Protein AF-A0A1C6DN49-F1 (afdb_monomer)

Secondary structure (DSSP, 8-state):
-EEETTEEEEEE---HHHHHHHHTTSSEEEEEESS-EEEEESGGGG--TTSEEEEEEE-SSEEEEEEEETTEEEEEEEEE-S--GGGEEEEEEEPPTTTBSSSSEEEEEEEEEEEE-TTS-EEEEEEEEEEEEEEP-

Solvent-accessible surface area (backbone atoms only — not comparable to full-atom values): 7729 Å² total; per-residue (Å²): 118,54,75,54,100,53,34,46,37,37,77,48,94,66,57,68,75,56,49,52,59,56,41,67,72,32,58,32,36,39,39,35,34,84,90,51,54,44,31,30,69,71,54,69,87,76,61,56,74,93,44,47,47,34,36,40,19,24,34,84,53,32,33,41,42,33,34,57,56,97,94,40,79,45,34,36,40,35,39,54,77,60,95,52,73,93,44,45,48,80,46,80,42,80,49,56,69,92,31,34,78,49,97,53,54,39,29,40,32,31,39,33,34,49,43,68,47,98,85,67,47,81,38,79,79,45,73,42,67,32,46,76,44,76,49,83,132

pLDDT: mean 91.07, std 8.38, range [50.53, 98.06]

Sequence (137 aa):
MKTYKHLEVREIAAEIPELKKRAAQYPYMIAHMYSDIQCGENVHDEINWDELVELRAFDEKGELHIYEQNGGLKAVEITETEDCKEDTVVKYYPVRKAVCASAKRCVLAVKEYLEDDEDGQAVVVYTRPFGLEAKAE

Structure (mmCIF, N/CA/C/O backbone):
data_AF-A0A1C6DN49-F1
#
_entry.id   AF-A0A1C6DN49-F1
#
loop_
_atom_site.group_PDB
_atom_site.id
_atom_site.type_symbol
_atom_site.label_atom_id
_atom_site.label_alt_id
_atom_site.label_comp_id
_atom_site.label_asym_id
_atom_site.label_entity_id
_atom_site.label_seq_id
_atom_site.pdbx_PDB_ins_code
_atom_site.Cartn_x
_atom_site.Cartn_y
_atom_site.Cartn_z
_atom_site.occupancy
_atom_site.B_iso_or_equiv
_atom_site.auth_seq_id
_atom_site.auth_comp_id
_atom_site.auth_asym_id
_atom_site.auth_atom_id
_atom_site.pdbx_PDB_model_num
ATOM 1 N N . MET A 1 1 ? -16.756 -4.069 -5.758 1.00 61.06 1 MET A N 1
ATOM 2 C CA . MET A 1 1 ? -16.425 -3.009 -4.784 1.00 61.06 1 MET A CA 1
ATOM 3 C C . MET A 1 1 ? -16.757 -3.542 -3.411 1.00 61.06 1 MET A C 1
ATOM 5 O O . MET A 1 1 ? -17.894 -3.955 -3.207 1.00 61.06 1 MET A O 1
ATOM 9 N N . LYS A 1 2 ? -15.763 -3.611 -2.529 1.00 80.12 2 LYS A N 1
ATOM 10 C CA . LYS A 1 2 ? -15.950 -3.976 -1.124 1.00 80.12 2 LYS A CA 1
ATOM 11 C C . LYS A 1 2 ? -15.776 -2.702 -0.304 1.00 80.12 2 LYS A C 1
ATOM 13 O O . LYS A 1 2 ? -14.897 -1.900 -0.608 1.00 80.12 2 LYS A O 1
ATOM 18 N N . THR A 1 3 ? -16.627 -2.508 0.685 1.00 81.50 3 THR A N 1
ATOM 19 C CA . THR A 1 3 ? -16.579 -1.357 1.587 1.00 81.50 3 THR A CA 1
ATOM 20 C C . THR A 1 3 ? -16.337 -1.859 2.996 1.00 81.50 3 THR A C 1
ATOM 22 O O . THR A 1 3 ? -16.984 -2.813 3.426 1.00 81.50 3 THR A O 1
ATOM 25 N N . TYR A 1 4 ? -15.398 -1.217 3.672 1.00 87.75 4 TYR A N 1
ATOM 26 C CA . TYR A 1 4 ? -15.213 -1.286 5.117 1.00 87.75 4 TYR A CA 1
ATOM 27 C C . TYR A 1 4 ? -15.693 0.040 5.700 1.00 87.75 4 TYR A C 1
ATOM 29 O O . TYR A 1 4 ? -15.885 0.999 4.947 1.00 87.75 4 TYR A O 1
ATOM 37 N N . LYS A 1 5 ? -15.852 0.119 7.020 1.00 89.94 5 LYS A N 1
ATOM 38 C CA . LYS A 1 5 ? -16.355 1.316 7.709 1.00 89.94 5 LYS A CA 1
ATOM 39 C C . LYS A 1 5 ? -15.685 2.615 7.229 1.00 89.94 5 LYS A C 1
ATOM 41 O O . LYS A 1 5 ? -16.385 3.583 6.961 1.00 89.94 5 LYS A O 1
ATOM 46 N N . HIS A 1 6 ? -14.362 2.597 7.037 1.00 92.50 6 HIS A N 1
ATOM 47 C CA . HIS A 1 6 ? -13.566 3.775 6.652 1.00 92.50 6 HIS A CA 1
ATOM 48 C C . HIS A 1 6 ? -12.824 3.638 5.316 1.00 92.50 6 HIS A C 1
ATOM 50 O O . HIS A 1 6 ? -11.978 4.475 4.989 1.00 92.50 6 HIS A O 1
ATOM 56 N N . LEU A 1 7 ? -13.073 2.560 4.564 1.00 93.94 7 LEU A N 1
ATOM 57 C CA . LEU A 1 7 ? -12.331 2.264 3.340 1.00 93.94 7 LEU A CA 1
ATOM 58 C C . LEU A 1 7 ? -13.251 1.882 2.195 1.00 93.94 7 LEU A C 1
ATOM 60 O O . LEU A 1 7 ? -14.097 0.991 2.303 1.00 93.94 7 LEU A O 1
ATOM 64 N N . GLU A 1 8 ? -12.961 2.463 1.041 1.00 95.25 8 GLU A N 1
ATOM 65 C CA . GLU A 1 8 ? -13.451 1.971 -0.233 1.00 95.25 8 GLU A CA 1
ATOM 66 C C . GLU A 1 8 ? -12.371 1.152 -0.927 1.00 95.25 8 GLU A C 1
ATOM 68 O O . GLU A 1 8 ? -11.246 1.616 -1.109 1.00 95.25 8 GLU A O 1
ATOM 73 N N . VAL A 1 9 ? -12.733 -0.064 -1.341 1.00 96.00 9 VAL A N 1
ATOM 74 C CA . VAL A 1 9 ? -11.843 -0.978 -2.059 1.00 96.00 9 VAL A CA 1
ATOM 75 C C . VAL A 1 9 ? -12.436 -1.307 -3.423 1.00 96.00 9 VAL A C 1
ATOM 77 O O . VAL A 1 9 ? -13.534 -1.878 -3.551 1.00 96.00 9 VAL A O 1
ATOM 80 N N . ARG A 1 10 ? -11.702 -0.927 -4.468 1.00 96.44 10 ARG A N 1
ATOM 81 C CA . ARG A 1 10 ? -12.150 -0.983 -5.861 1.00 96.44 10 ARG A CA 1
ATOM 82 C C . ARG A 1 10 ? -11.133 -1.731 -6.711 1.00 96.44 10 ARG A C 1
ATOM 84 O O . ARG A 1 10 ? -9.957 -1.398 -6.720 1.00 96.44 10 ARG A O 1
ATOM 91 N N . GLU A 1 11 ? -11.593 -2.737 -7.448 1.00 95.94 11 GLU A N 1
ATOM 92 C CA . GLU A 1 11 ? -10.764 -3.386 -8.465 1.00 95.94 11 GLU A CA 1
ATOM 93 C C . GLU A 1 11 ? -10.527 -2.428 -9.632 1.00 95.94 11 GLU A C 1
ATOM 95 O O . GLU A 1 11 ? -11.451 -1.757 -10.100 1.00 95.94 11 GLU A O 1
ATOM 100 N N . ILE A 1 12 ? -9.292 -2.399 -10.115 1.00 95.00 12 ILE A N 1
ATOM 101 C CA . ILE A 1 12 ? -8.872 -1.585 -11.246 1.00 95.00 12 ILE A CA 1
ATOM 102 C C . ILE A 1 12 ? -8.573 -2.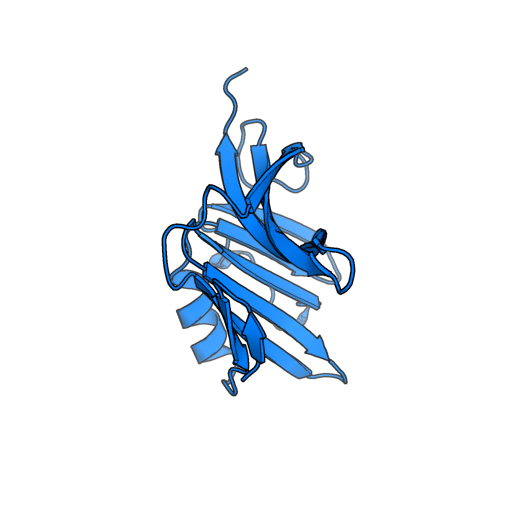514 -12.420 1.00 95.00 12 ILE A C 1
ATOM 104 O O . ILE A 1 12 ? -7.614 -3.285 -12.406 1.00 95.00 12 ILE A O 1
ATOM 108 N N . ALA A 1 13 ? -9.399 -2.418 -13.460 1.00 91.75 13 ALA A N 1
ATOM 109 C CA . ALA A 1 13 ? -9.132 -3.037 -14.751 1.00 91.75 13 ALA A CA 1
ATOM 110 C C . ALA A 1 13 ? -8.341 -2.047 -15.618 1.00 91.75 13 ALA A C 1
ATOM 112 O O . ALA A 1 13 ? -8.925 -1.179 -16.268 1.00 91.75 13 ALA A O 1
ATOM 113 N N . ALA A 1 14 ? -7.012 -2.144 -15.582 1.00 91.12 14 ALA A N 1
ATOM 114 C CA . ALA A 1 14 ? -6.119 -1.281 -16.344 1.00 91.12 14 ALA A CA 1
ATOM 115 C C . ALA A 1 14 ? -4.901 -2.050 -16.867 1.00 91.12 14 ALA A C 1
ATOM 117 O O . ALA A 1 14 ? -4.403 -2.967 -16.219 1.00 91.12 14 ALA A O 1
ATOM 118 N N . GLU A 1 15 ? -4.411 -1.632 -18.031 1.00 93.56 15 GLU A N 1
ATOM 119 C CA . GLU A 1 15 ? -3.177 -2.145 -18.627 1.00 93.56 15 GLU A CA 1
ATOM 120 C C . GLU A 1 15 ? -1.936 -1.579 -17.919 1.00 93.56 15 GLU A C 1
ATOM 122 O O . GLU A 1 15 ? -1.976 -0.502 -17.315 1.00 93.56 15 GLU A O 1
ATOM 127 N N . ILE A 1 16 ? -0.798 -2.264 -18.067 1.00 93.25 16 ILE A N 1
ATOM 128 C CA . ILE A 1 16 ? 0.481 -1.912 -17.424 1.00 93.25 16 ILE A CA 1
ATOM 129 C C . ILE A 1 16 ? 0.854 -0.419 -17.556 1.00 93.25 16 ILE A C 1
ATOM 131 O O . ILE A 1 16 ? 1.244 0.172 -16.548 1.00 93.25 16 ILE A O 1
ATOM 135 N N . PRO A 1 17 ? 0.736 0.246 -18.727 1.00 94.38 17 PRO A N 1
ATOM 136 C CA . PRO A 1 17 ? 1.086 1.666 -18.845 1.00 94.38 17 PRO A CA 1
ATOM 137 C C . PRO A 1 17 ? 0.264 2.592 -17.936 1.00 94.38 17 PRO A C 1
ATOM 139 O O . PRO A 1 17 ? 0.793 3.564 -17.400 1.00 94.38 17 PRO A O 1
ATOM 142 N N . GLU A 1 18 ? -1.016 2.286 -17.735 1.00 95.12 18 GLU A N 1
ATOM 143 C CA . GLU A 1 18 ? -1.897 3.066 -16.863 1.00 95.12 18 GLU A CA 1
ATOM 144 C C . GLU A 1 18 ? -1.628 2.743 -15.388 1.00 95.12 18 GLU A C 1
ATOM 146 O O . GLU A 1 18 ? -1.586 3.649 -14.556 1.00 95.12 18 GLU A O 1
ATOM 151 N N . LEU A 1 19 ? -1.353 1.476 -15.064 1.00 94.88 19 LEU A N 1
ATOM 152 C CA . LEU A 1 19 ? -0.941 1.068 -13.720 1.00 94.88 19 LEU A CA 1
ATOM 153 C C . LEU A 1 19 ? 0.356 1.758 -13.279 1.00 94.88 19 LEU A C 1
ATOM 155 O O . LEU A 1 19 ? 0.419 2.279 -12.167 1.00 94.88 19 LEU A O 1
ATOM 159 N N . LYS A 1 20 ? 1.351 1.850 -14.171 1.00 94.75 20 LYS A N 1
ATOM 160 C CA . LYS A 1 20 ? 2.590 2.619 -13.956 1.00 94.75 20 LYS A CA 1
ATOM 161 C C . LYS A 1 20 ? 2.297 4.074 -13.605 1.00 94.75 20 LYS A C 1
ATOM 163 O O . LYS A 1 20 ? 2.814 4.598 -12.621 1.00 94.75 20 LYS A O 1
ATOM 168 N N . LYS A 1 21 ? 1.435 4.718 -14.397 1.00 93.94 21 LYS A N 1
ATOM 169 C CA . LYS A 1 21 ? 1.060 6.122 -14.209 1.00 93.94 21 LYS A CA 1
ATOM 170 C C . LYS A 1 21 ? 0.341 6.358 -12.880 1.00 93.94 21 LYS A C 1
ATOM 172 O O . LYS A 1 21 ? 0.568 7.391 -12.260 1.00 93.94 21 LYS A O 1
ATOM 177 N N . ARG A 1 22 ? -0.527 5.436 -12.458 1.00 94.94 22 ARG A N 1
ATOM 178 C CA . ARG A 1 22 ? -1.236 5.517 -11.172 1.00 94.94 22 ARG A CA 1
ATOM 179 C C . ARG A 1 22 ? -0.306 5.282 -9.995 1.00 94.94 22 ARG A C 1
ATOM 181 O O . ARG A 1 22 ? -0.325 6.073 -9.062 1.00 94.94 22 ARG A O 1
ATOM 188 N N . ALA A 1 23 ? 0.540 4.254 -10.068 1.00 94.69 23 ALA A N 1
ATOM 189 C CA . ALA A 1 23 ? 1.528 3.979 -9.032 1.00 94.69 23 ALA A CA 1
ATOM 190 C C . ALA A 1 23 ? 2.411 5.209 -8.783 1.00 94.69 23 ALA A C 1
ATOM 192 O O . ALA A 1 23 ? 2.568 5.618 -7.640 1.00 94.69 23 ALA A O 1
ATOM 193 N N . ALA A 1 24 ? 2.889 5.865 -9.846 1.00 92.69 24 ALA A N 1
ATOM 194 C CA . ALA A 1 24 ? 3.728 7.063 -9.761 1.00 92.69 24 ALA A CA 1
ATOM 195 C C .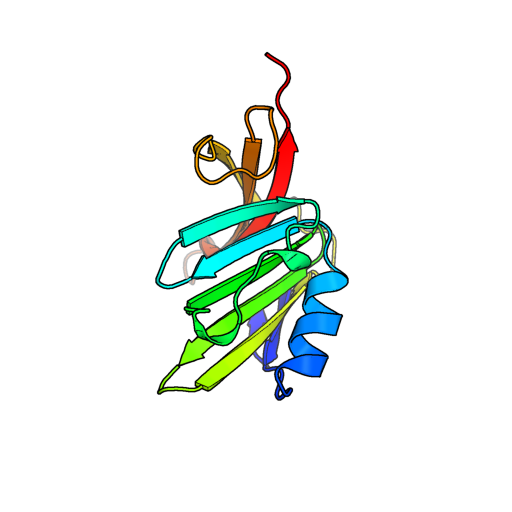 ALA A 1 24 ? 3.062 8.290 -9.096 1.00 92.69 24 ALA A C 1
ATOM 197 O O . ALA A 1 24 ? 3.740 9.285 -8.855 1.00 92.69 24 ALA A O 1
ATOM 198 N N . GLN A 1 25 ? 1.754 8.256 -8.809 1.00 93.25 25 GLN A N 1
ATOM 199 C CA . GLN A 1 25 ? 1.081 9.313 -8.039 1.00 93.25 25 GLN A CA 1
ATOM 200 C C . GLN A 1 25 ? 1.333 9.190 -6.535 1.00 93.25 25 GLN A C 1
ATOM 202 O O . GLN A 1 25 ? 1.140 10.164 -5.809 1.00 93.25 25 GLN A O 1
ATOM 207 N N . TYR A 1 26 ? 1.767 8.017 -6.075 1.00 94.81 26 TYR A N 1
ATOM 208 C CA . TYR A 1 26 ? 2.079 7.777 -4.678 1.00 94.81 26 TYR A CA 1
ATOM 209 C C . TYR A 1 26 ? 3.563 8.043 -4.391 1.00 94.81 26 TYR A C 1
ATOM 211 O O . TYR A 1 26 ? 4.428 7.661 -5.183 1.00 94.81 26 TYR A O 1
ATOM 219 N N . PRO A 1 27 ? 3.881 8.655 -3.240 1.00 93.56 27 PRO A N 1
ATOM 220 C CA . PRO A 1 27 ? 5.248 8.968 -2.848 1.00 93.56 27 PRO A CA 1
ATOM 221 C C . PRO A 1 27 ? 6.048 7.723 -2.453 1.00 93.56 27 PRO A C 1
ATOM 223 O O . PRO A 1 27 ? 7.263 7.695 -2.654 1.00 93.56 27 PRO A O 1
ATOM 226 N N . TYR A 1 28 ? 5.389 6.702 -1.895 1.00 94.44 28 TYR A N 1
ATOM 227 C CA . TYR A 1 28 ? 6.039 5.513 -1.350 1.00 94.44 28 TYR A CA 1
ATOM 228 C C . TYR A 1 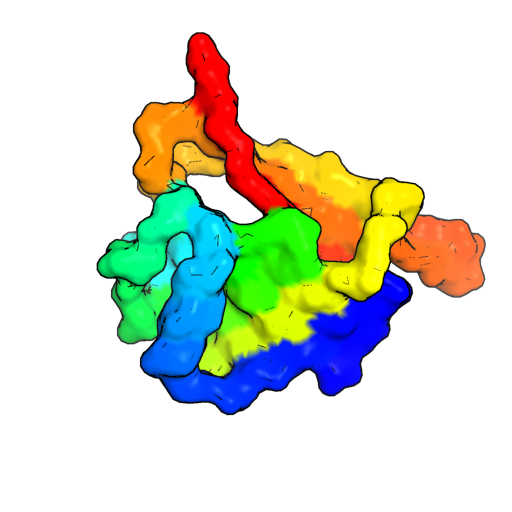28 ? 5.658 4.263 -2.128 1.00 94.44 28 TYR A C 1
ATOM 230 O O . TYR A 1 28 ? 4.507 4.098 -2.538 1.00 94.44 28 TYR A O 1
ATOM 238 N N . MET A 1 29 ? 6.619 3.353 -2.284 1.00 95.25 29 MET A N 1
ATOM 239 C CA . MET A 1 29 ? 6.380 2.052 -2.899 1.00 95.25 29 MET A CA 1
ATOM 240 C C . MET A 1 29 ? 7.103 0.925 -2.167 1.00 95.25 29 MET A C 1
ATOM 242 O O . MET A 1 29 ? 8.193 1.107 -1.620 1.00 95.25 29 MET A O 1
ATOM 246 N N . ILE A 1 30 ? 6.491 -0.256 -2.201 1.00 95.50 30 ILE A N 1
ATOM 247 C CA . ILE A 1 30 ? 7.120 -1.552 -1.948 1.00 95.50 30 ILE A CA 1
ATOM 248 C C . ILE A 1 30 ? 6.898 -2.395 -3.202 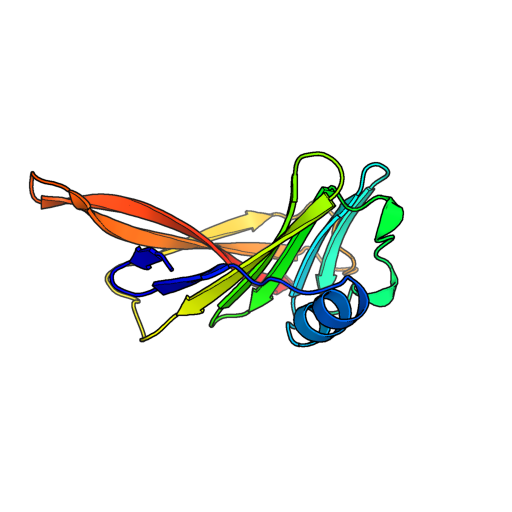1.00 95.50 30 ILE A C 1
ATOM 250 O O . ILE A 1 30 ? 5.755 -2.714 -3.522 1.00 95.50 30 ILE A O 1
ATOM 254 N N . ALA A 1 31 ? 7.970 -2.742 -3.902 1.00 96.00 31 ALA A N 1
ATOM 255 C CA . ALA A 1 31 ? 7.948 -3.585 -5.086 1.00 96.00 31 ALA A CA 1
ATOM 256 C C . ALA A 1 31 ? 8.638 -4.914 -4.776 1.00 96.00 31 ALA A C 1
ATOM 258 O O . ALA A 1 31 ? 9.801 -4.941 -4.381 1.00 96.00 31 ALA A O 1
ATOM 259 N N . HIS A 1 32 ? 7.921 -6.013 -4.961 1.00 95.75 32 HIS A N 1
ATOM 260 C CA . HIS A 1 32 ? 8.451 -7.363 -4.918 1.00 95.75 32 HIS A CA 1
ATOM 261 C C . HIS A 1 32 ? 8.513 -7.897 -6.345 1.00 95.75 32 HIS A C 1
ATOM 263 O O . HIS A 1 32 ? 7.489 -8.084 -7.005 1.00 95.75 32 HIS A O 1
ATOM 269 N N . MET A 1 33 ? 9.731 -8.127 -6.812 1.00 95.38 33 MET A N 1
ATOM 270 C CA . MET A 1 33 ? 10.047 -8.740 -8.092 1.00 95.38 33 MET A CA 1
ATOM 271 C C . MET A 1 33 ? 10.631 -10.132 -7.833 1.00 95.38 33 MET A C 1
ATOM 273 O O . MET A 1 33 ? 11.134 -10.403 -6.744 1.00 95.38 33 MET A O 1
ATOM 277 N N . TYR A 1 34 ? 10.617 -11.028 -8.819 1.00 93.19 34 TYR A N 1
ATOM 278 C CA . TYR A 1 34 ? 11.248 -12.347 -8.651 1.00 93.19 34 TYR A CA 1
ATOM 279 C C . TYR A 1 34 ? 12.733 -12.267 -8.268 1.00 93.19 34 TYR A C 1
ATOM 281 O O . TYR A 1 34 ? 13.248 -13.155 -7.587 1.00 93.19 34 TYR A O 1
ATOM 289 N N . SER A 1 35 ? 13.421 -11.225 -8.731 1.00 92.69 35 SER A N 1
ATOM 290 C CA . SER A 1 35 ? 14.854 -11.022 -8.545 1.00 92.69 35 SER A CA 1
ATOM 291 C C . SER A 1 35 ? 15.213 -10.213 -7.297 1.00 92.69 35 SER A C 1
ATOM 293 O O . SER A 1 35 ? 16.321 -10.381 -6.783 1.00 92.69 35 SER A O 1
ATOM 295 N N . ASP A 1 36 ? 14.314 -9.353 -6.806 1.00 92.81 36 ASP A N 1
ATOM 296 C CA . ASP A 1 36 ? 14.626 -8.385 -5.753 1.00 92.81 36 ASP A CA 1
ATOM 297 C C . ASP A 1 36 ? 13.372 -7.833 -5.049 1.00 92.81 36 ASP A C 1
ATOM 299 O O . ASP A 1 36 ? 12.245 -7.942 -5.535 1.00 92.81 36 ASP A O 1
ATOM 303 N N . ILE A 1 37 ? 13.572 -7.200 -3.894 1.00 92.94 37 ILE A N 1
ATOM 304 C CA . ILE A 1 37 ? 12.549 -6.424 -3.194 1.00 92.94 37 ILE A CA 1
ATOM 305 C C . ILE A 1 37 ? 13.083 -5.015 -2.984 1.00 92.94 37 ILE A C 1
ATOM 307 O O . ILE A 1 37 ? 14.132 -4.827 -2.372 1.00 92.94 37 ILE A O 1
ATOM 311 N N . GLN A 1 38 ? 12.301 -4.026 -3.398 1.00 91.75 38 GLN A N 1
ATOM 312 C CA . GLN A 1 38 ? 12.615 -2.617 -3.223 1.00 91.75 38 GLN A CA 1
ATOM 313 C C . GLN A 1 38 ? 11.544 -1.921 -2.390 1.00 91.75 38 GLN A C 1
ATOM 315 O O . GLN A 1 38 ? 10.349 -2.159 -2.549 1.00 91.75 38 GLN A O 1
ATOM 320 N N . CYS A 1 39 ? 11.964 -1.040 -1.491 1.00 92.31 39 CYS A N 1
ATOM 321 C CA . CYS A 1 39 ? 11.082 -0.192 -0.703 1.00 92.31 39 CYS A CA 1
ATOM 322 C C . CYS A 1 39 ? 11.672 1.210 -0.614 1.00 92.31 39 CYS A C 1
ATOM 324 O O . CYS A 1 39 ? 12.845 1.378 -0.281 1.00 92.31 39 CYS A O 1
ATOM 326 N N . GLY A 1 40 ? 10.878 2.237 -0.874 1.00 90.38 40 GLY A N 1
ATOM 327 C CA . GLY A 1 40 ? 11.394 3.591 -0.777 1.00 90.38 40 GLY A CA 1
ATOM 328 C C . GLY A 1 40 ? 10.475 4.649 -1.341 1.00 90.38 40 GLY A C 1
ATOM 329 O O . GLY A 1 40 ? 9.366 4.376 -1.802 1.00 90.38 40 GLY A O 1
ATOM 330 N N . GLU A 1 41 ? 10.987 5.870 -1.298 1.00 87.31 41 GLU A N 1
ATOM 331 C CA . GLU A 1 41 ? 10.414 7.007 -2.002 1.00 87.31 41 GLU A CA 1
ATOM 332 C C . GLU A 1 41 ? 10.819 6.961 -3.474 1.00 87.31 41 GLU A C 1
ATOM 334 O O . GLU A 1 41 ? 11.988 6.736 -3.782 1.00 87.31 41 GLU A O 1
ATOM 339 N N . ASN A 1 42 ? 9.871 7.213 -4.377 1.00 73.31 42 ASN A N 1
ATOM 340 C CA . ASN A 1 42 ? 10.126 7.385 -5.814 1.00 73.31 42 ASN A CA 1
ATOM 341 C C . ASN A 1 42 ? 10.890 6.237 -6.511 1.00 73.31 42 ASN A C 1
ATOM 343 O O . ASN A 1 42 ? 11.489 6.462 -7.559 1.00 73.31 42 ASN A O 1
ATOM 347 N N . VAL A 1 43 ? 10.830 4.996 -6.018 1.00 80.81 43 VAL A N 1
ATOM 348 C CA . VAL A 1 43 ? 11.531 3.839 -6.633 1.00 80.81 43 VAL A CA 1
ATOM 349 C C . VAL A 1 43 ? 10.905 3.344 -7.949 1.00 80.81 43 VAL A C 1
ATOM 351 O O . VAL A 1 43 ? 11.303 2.324 -8.494 1.00 80.81 43 VAL A O 1
ATOM 354 N N . HIS A 1 44 ? 9.924 4.070 -8.484 1.00 78.75 44 HIS A N 1
ATOM 355 C CA . HIS A 1 44 ? 9.148 3.708 -9.671 1.00 78.75 44 HIS A CA 1
ATOM 356 C C . HIS A 1 44 ? 9.976 3.364 -10.924 1.00 78.75 44 HIS A C 1
ATOM 358 O O . HIS A 1 44 ? 9.587 2.462 -11.667 1.00 78.75 44 HIS A O 1
ATOM 364 N N . ASP A 1 45 ? 11.097 4.054 -11.149 1.00 80.44 45 ASP A N 1
ATOM 365 C CA . ASP A 1 45 ? 11.949 3.875 -12.333 1.00 80.44 45 ASP A CA 1
ATOM 366 C C . ASP A 1 45 ? 12.793 2.590 -12.291 1.00 80.44 45 ASP A C 1
ATOM 368 O O . ASP A 1 45 ? 13.264 2.125 -13.328 1.00 80.44 45 ASP A O 1
ATOM 372 N N . GLU A 1 46 ? 12.977 2.000 -11.109 1.00 83.81 46 GLU A N 1
ATOM 373 C CA . GLU A 1 46 ? 13.798 0.798 -10.908 1.00 83.81 46 GLU A CA 1
ATOM 374 C C . GLU A 1 46 ? 12.988 -0.502 -11.027 1.00 83.81 46 GLU A C 1
ATOM 376 O O . GLU A 1 46 ? 13.553 -1.593 -11.112 1.00 83.81 46 GLU A O 1
ATOM 381 N N . ILE A 1 47 ? 11.656 -0.399 -11.079 1.00 90.94 47 ILE A N 1
ATOM 382 C CA . ILE A 1 47 ? 10.764 -1.556 -11.095 1.00 90.94 47 ILE A CA 1
ATOM 383 C C . ILE A 1 47 ? 10.798 -2.229 -12.469 1.00 90.94 47 ILE A C 1
ATOM 385 O O . ILE A 1 47 ? 10.351 -1.667 -13.475 1.00 90.94 47 ILE A O 1
ATOM 389 N N . ASN A 1 48 ? 11.222 -3.490 -12.497 1.00 93.81 48 ASN A N 1
ATOM 390 C CA . ASN A 1 48 ? 11.025 -4.367 -13.641 1.00 93.81 48 ASN A CA 1
ATOM 391 C C . ASN A 1 48 ? 9.612 -4.977 -13.609 1.00 93.81 48 ASN A C 1
ATOM 393 O O . ASN A 1 48 ? 9.325 -5.901 -12.852 1.00 93.81 48 ASN A O 1
ATOM 397 N N . TRP A 1 49 ? 8.722 -4.464 -14.459 1.00 94.06 49 TRP A N 1
ATOM 398 C CA . TRP A 1 49 ? 7.314 -4.878 -14.502 1.00 94.06 49 TRP A CA 1
ATOM 399 C C . TRP A 1 49 ? 7.090 -6.279 -15.074 1.00 94.06 49 TRP A C 1
ATOM 401 O O . TRP A 1 49 ? 6.059 -6.876 -14.781 1.00 94.06 49 TRP A O 1
ATOM 411 N N . ASP A 1 50 ? 8.045 -6.808 -15.840 1.00 93.38 50 ASP A N 1
ATOM 412 C CA . ASP A 1 50 ? 7.971 -8.175 -16.366 1.00 93.38 50 ASP A CA 1
ATOM 413 C C . ASP A 1 50 ? 8.291 -9.219 -15.279 1.00 93.38 50 ASP A C 1
ATOM 415 O O . ASP A 1 50 ? 7.913 -10.382 -15.399 1.00 93.38 50 ASP A O 1
ATOM 419 N N . GLU A 1 51 ? 8.961 -8.804 -14.199 1.00 95.00 51 GLU A N 1
ATOM 420 C CA . GLU A 1 51 ? 9.292 -9.643 -13.040 1.00 95.00 51 GLU A CA 1
ATOM 421 C C . GLU A 1 51 ? 8.415 -9.350 -11.815 1.00 95.00 51 GLU A C 1
ATOM 423 O O . GLU A 1 51 ? 8.651 -9.914 -10.744 1.00 95.00 51 GLU A O 1
ATOM 428 N N . LEU A 1 52 ? 7.434 -8.452 -11.944 1.00 96.38 52 LEU A N 1
ATOM 429 C CA . LEU A 1 52 ? 6.655 -7.956 -10.817 1.00 96.38 52 LEU A CA 1
ATOM 430 C C . LEU A 1 52 ? 5.708 -9.030 -10.269 1.00 96.38 52 LEU A C 1
ATOM 432 O O . LEU A 1 52 ? 4.817 -9.508 -10.968 1.00 96.38 52 LEU A O 1
ATOM 436 N N . VAL A 1 53 ? 5.862 -9.335 -8.980 1.00 96.94 53 VAL A N 1
ATOM 437 C CA . VAL A 1 53 ? 4.981 -10.232 -8.220 1.00 96.94 53 VAL A CA 1
ATOM 438 C C . VAL A 1 53 ? 3.949 -9.427 -7.435 1.00 96.94 53 VAL A C 1
ATOM 440 O O . VAL A 1 53 ? 2.766 -9.760 -7.432 1.00 96.94 53 VAL A O 1
ATOM 443 N N . GLU A 1 54 ? 4.383 -8.351 -6.776 1.00 97.62 54 GLU A N 1
ATOM 444 C CA . GLU A 1 54 ? 3.518 -7.473 -5.987 1.00 97.62 54 GLU A CA 1
ATOM 445 C C . GLU A 1 54 ? 4.083 -6.048 -5.967 1.00 97.62 54 GLU A C 1
ATOM 447 O O . GLU A 1 54 ? 5.272 -5.849 -5.731 1.00 97.62 54 GLU A O 1
ATOM 452 N N . LEU A 1 55 ? 3.237 -5.043 -6.178 1.00 97.25 55 LEU A N 1
ATOM 453 C CA . LEU A 1 55 ? 3.543 -3.636 -5.944 1.00 97.25 55 LEU A CA 1
ATOM 454 C C . LEU A 1 55 ? 2.509 -3.057 -4.990 1.00 97.25 55 LEU A C 1
ATOM 456 O O . LEU A 1 55 ? 1.308 -3.154 -5.229 1.00 97.25 55 LEU A O 1
ATOM 460 N N . ARG A 1 56 ? 2.976 -2.377 -3.952 1.00 97.62 56 ARG A N 1
ATOM 461 C CA . ARG A 1 56 ? 2.146 -1.530 -3.099 1.00 97.62 56 ARG A CA 1
ATOM 462 C C . ARG A 1 56 ? 2.653 -0.111 -3.220 1.00 97.62 56 ARG A C 1
ATOM 464 O O . ARG A 1 56 ? 3.729 0.184 -2.709 1.00 97.62 56 ARG A O 1
ATOM 471 N N . ALA A 1 57 ? 1.908 0.740 -3.912 1.00 97.12 57 ALA A N 1
ATOM 472 C CA . ALA A 1 57 ? 2.159 2.175 -3.989 1.00 97.12 57 ALA A CA 1
ATOM 473 C C . ALA A 1 57 ? 1.178 2.875 -3.042 1.00 97.12 57 ALA A C 1
ATOM 475 O O . ALA A 1 57 ? -0.013 2.588 -3.103 1.00 97.12 57 ALA A O 1
ATOM 476 N N . PHE A 1 58 ? 1.646 3.706 -2.113 1.00 97.31 58 PHE A N 1
ATOM 477 C CA . PHE A 1 58 ? 0.806 4.155 -0.998 1.00 97.31 58 PHE A CA 1
ATOM 478 C C . PHE A 1 58 ? 1.203 5.514 -0.427 1.00 97.31 58 PHE A C 1
ATOM 480 O O . PHE A 1 58 ? 2.319 6.005 -0.611 1.00 97.31 58 PHE A O 1
ATOM 487 N N . ASP A 1 59 ? 0.260 6.101 0.303 1.00 95.69 59 ASP A N 1
ATOM 488 C CA . ASP A 1 59 ? 0.421 7.307 1.107 1.00 95.69 59 ASP A CA 1
ATOM 489 C C . ASP A 1 59 ? -0.476 7.257 2.356 1.00 95.69 59 ASP A C 1
ATOM 491 O O . ASP A 1 59 ? -1.041 6.219 2.720 1.00 95.69 59 ASP A O 1
ATOM 495 N N . GLU A 1 60 ? -0.628 8.400 3.022 1.00 93.88 60 GLU A N 1
ATOM 496 C CA . GLU A 1 60 ? -1.473 8.520 4.205 1.00 93.88 60 GLU A CA 1
ATOM 497 C C . GLU A 1 60 ? -2.965 8.257 3.913 1.00 93.88 60 GLU A C 1
ATOM 499 O O . GLU A 1 60 ? -3.682 7.853 4.824 1.00 93.88 60 GLU A O 1
ATOM 504 N N . LYS A 1 61 ? -3.443 8.425 2.669 1.00 93.25 61 LYS A N 1
ATOM 505 C CA . LYS A 1 61 ? -4.872 8.380 2.293 1.00 93.25 61 LYS A CA 1
ATOM 506 C C . LYS A 1 61 ? -5.276 7.135 1.515 1.00 93.25 61 LYS A C 1
ATOM 508 O O . LYS A 1 61 ? -6.466 6.835 1.438 1.00 93.25 61 LYS A O 1
ATOM 513 N N . GLY A 1 62 ? -4.335 6.405 0.933 1.00 95.31 62 GLY A N 1
ATOM 514 C CA . GLY A 1 62 ? -4.676 5.266 0.101 1.00 95.31 62 GLY A CA 1
ATOM 515 C C . GLY A 1 62 ? -3.508 4.374 -0.281 1.00 95.31 62 GLY A C 1
ATOM 516 O O . GLY A 1 62 ? -2.356 4.586 0.093 1.00 95.31 62 GLY A O 1
ATOM 517 N N . GLU A 1 63 ? -3.855 3.337 -1.030 1.00 97.75 63 GLU A N 1
ATOM 518 C CA . GLU A 1 63 ? -2.936 2.345 -1.572 1.00 97.75 63 GLU A CA 1
ATOM 519 C C . GLU A 1 63 ? -3.437 1.906 -2.951 1.00 97.75 63 GLU A C 1
ATOM 521 O O . GLU A 1 63 ? -4.611 1.582 -3.121 1.00 97.75 63 GLU A O 1
ATOM 526 N N . LEU A 1 64 ? -2.535 1.842 -3.922 1.00 97.75 64 LEU A N 1
ATOM 527 C CA . LEU A 1 64 ? -2.683 1.021 -5.109 1.00 97.75 64 LEU A CA 1
ATOM 528 C C . LEU A 1 64 ? -1.900 -0.275 -4.893 1.00 97.75 64 LEU A C 1
ATOM 530 O O . LEU A 1 64 ? -0.668 -0.276 -4.841 1.00 97.75 64 LEU A O 1
ATOM 534 N N . HIS A 1 65 ? -2.628 -1.382 -4.793 1.00 98.06 65 HIS A N 1
ATOM 535 C CA . HIS A 1 65 ? -2.077 -2.719 -4.630 1.00 98.06 65 HIS A CA 1
ATOM 536 C C . HIS A 1 65 ? -2.193 -3.488 -5.943 1.00 98.06 65 HIS A C 1
ATOM 538 O O . HIS A 1 65 ? -3.290 -3.821 -6.385 1.00 98.06 65 HIS A O 1
ATOM 544 N N . ILE A 1 66 ? -1.056 -3.756 -6.575 1.00 97.94 66 ILE A N 1
ATOM 545 C CA . ILE A 1 66 ? -0.938 -4.544 -7.801 1.00 97.94 66 ILE A CA 1
ATOM 546 C C . ILE A 1 66 ? -0.309 -5.882 -7.441 1.00 97.94 66 ILE A C 1
ATOM 548 O O . ILE A 1 66 ? 0.659 -5.923 -6.688 1.00 97.94 66 ILE A O 1
ATOM 552 N N . TYR A 1 67 ? -0.826 -6.975 -7.978 1.00 97.44 67 TYR A N 1
ATOM 553 C CA . TYR A 1 67 ? -0.285 -8.303 -7.719 1.00 97.44 67 TYR A CA 1
ATOM 554 C C . TYR A 1 67 ? -0.484 -9.225 -8.914 1.00 97.44 67 TYR A C 1
ATOM 556 O O . TYR A 1 67 ? -1.430 -9.080 -9.692 1.00 97.44 67 TYR A O 1
ATOM 564 N N . GLU A 1 68 ? 0.426 -10.177 -9.055 1.00 95.94 68 GLU A N 1
ATOM 565 C CA . GLU A 1 68 ? 0.325 -11.248 -10.034 1.00 95.94 68 GLU A CA 1
ATOM 566 C C . GLU A 1 68 ? -0.764 -12.245 -9.613 1.00 95.94 68 GLU A C 1
ATOM 568 O O . GLU A 1 68 ? -0.860 -12.664 -8.457 1.00 95.94 68 GLU A O 1
ATOM 573 N N . GLN A 1 69 ? -1.625 -12.600 -10.562 1.00 94.12 69 GLN A N 1
ATOM 574 C CA . GLN A 1 69 ? -2.617 -13.650 -10.418 1.00 94.12 69 GLN A CA 1
ATOM 575 C C . GLN A 1 69 ? -2.850 -14.350 -11.765 1.00 94.12 69 GLN A C 1
ATOM 577 O O . GLN A 1 69 ? -3.404 -13.767 -12.700 1.00 94.12 69 GLN A O 1
ATOM 582 N N . ASN A 1 70 ? -2.538 -15.648 -11.821 1.00 92.38 70 ASN A N 1
ATOM 583 C CA . ASN A 1 70 ? -2.763 -16.528 -12.976 1.00 92.38 70 ASN A CA 1
ATOM 584 C C . ASN A 1 70 ? -2.084 -16.055 -14.282 1.00 92.38 70 ASN A C 1
ATOM 586 O O . ASN A 1 70 ? -2.663 -16.162 -15.363 1.00 92.38 70 ASN A O 1
ATOM 590 N N . GLY A 1 71 ? -0.857 -15.550 -14.190 1.00 87.69 71 GLY A N 1
ATOM 591 C CA . GLY A 1 71 ? -0.037 -15.070 -15.302 1.00 87.69 71 GLY A CA 1
ATOM 592 C C . GLY A 1 71 ? -0.329 -13.632 -15.737 1.00 87.69 71 GLY A C 1
ATOM 593 O O . GLY A 1 71 ? 0.158 -13.214 -16.785 1.00 87.69 71 GLY A O 1
ATOM 594 N N . GLY A 1 72 ? -1.129 -12.879 -14.979 1.00 91.38 72 GLY A N 1
ATOM 595 C CA . GLY A 1 72 ? -1.458 -11.488 -15.285 1.00 91.38 72 GLY A CA 1
ATOM 596 C C . GLY A 1 72 ? -1.521 -10.618 -14.036 1.00 91.38 72 GLY A C 1
ATOM 597 O O . GLY A 1 72 ? -1.747 -11.110 -12.935 1.00 91.38 72 GLY A O 1
ATOM 598 N N . LEU A 1 73 ? -1.346 -9.309 -14.207 1.00 95.31 73 LEU A N 1
ATOM 599 C CA . LEU A 1 73 ? -1.447 -8.365 -13.098 1.00 95.31 73 LEU A CA 1
ATOM 600 C C . LEU A 1 73 ? -2.908 -7.995 -12.823 1.00 95.31 73 LEU A C 1
ATOM 602 O O . LEU A 1 73 ? -3.683 -7.679 -13.730 1.00 95.31 73 LEU A O 1
ATOM 606 N N . LYS A 1 74 ? -3.272 -8.013 -11.545 1.00 96.88 74 LYS A N 1
ATOM 607 C CA . LYS A 1 74 ? -4.497 -7.436 -10.994 1.00 96.88 74 LYS A CA 1
ATOM 608 C C . LYS A 1 74 ? -4.139 -6.220 -10.170 1.00 96.88 74 LYS A C 1
ATOM 610 O O . LYS A 1 74 ? -3.037 -6.136 -9.641 1.00 96.88 74 LYS A O 1
ATOM 615 N N . ALA A 1 75 ? -5.075 -5.290 -10.057 1.00 97.75 75 ALA A N 1
ATOM 616 C CA . ALA A 1 75 ? -4.889 -4.093 -9.264 1.00 97.75 75 ALA A CA 1
ATOM 617 C C . ALA A 1 75 ? -6.141 -3.783 -8.449 1.00 97.75 75 ALA A C 1
ATOM 619 O O . ALA A 1 75 ? -7.270 -3.972 -8.908 1.00 97.75 75 ALA A O 1
ATOM 620 N N . VAL A 1 76 ? -5.922 -3.295 -7.237 1.00 97.69 76 VAL A N 1
ATOM 621 C CA . VAL A 1 76 ? -6.950 -2.834 -6.316 1.00 97.69 76 VAL A CA 1
ATOM 622 C C . VAL A 1 76 ? -6.526 -1.474 -5.786 1.00 97.69 76 VAL A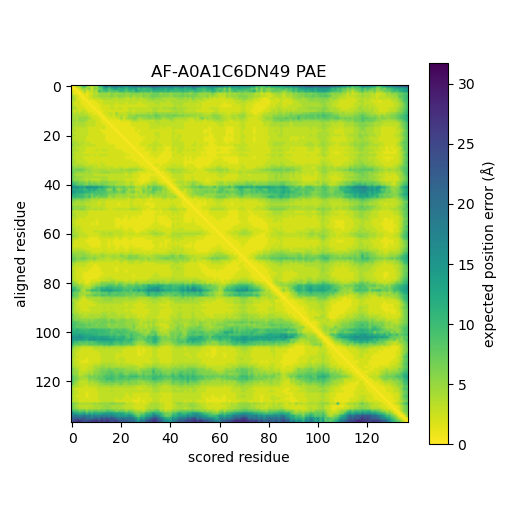 C 1
ATOM 624 O O . VAL A 1 76 ? -5.392 -1.291 -5.357 1.00 97.69 76 VAL A O 1
ATOM 627 N N . GLU A 1 77 ? -7.441 -0.520 -5.835 1.00 97.56 77 GLU A N 1
ATOM 628 C CA . GLU A 1 77 ? -7.280 0.807 -5.261 1.00 97.56 77 GLU A CA 1
ATOM 629 C C . GLU A 1 77 ? -8.060 0.866 -3.950 1.00 97.56 77 GLU A C 1
ATOM 631 O O . GLU A 1 77 ? -9.229 0.469 -3.876 1.00 97.56 77 GLU A O 1
ATOM 636 N N . ILE A 1 78 ? -7.379 1.330 -2.911 1.00 97.06 78 ILE A N 1
ATOM 637 C CA . ILE A 1 78 ? -7.897 1.494 -1.563 1.00 97.06 78 ILE A CA 1
ATOM 638 C C . ILE A 1 78 ? -7.829 2.969 -1.225 1.00 97.06 78 ILE A C 1
ATOM 640 O O . ILE A 1 78 ? -6.775 3.593 -1.340 1.00 97.06 78 ILE A O 1
ATOM 644 N N . THR A 1 79 ? -8.954 3.532 -0.807 1.00 95.69 79 THR A N 1
ATOM 645 C CA . THR A 1 79 ? -9.048 4.939 -0.416 1.00 95.69 79 THR A CA 1
ATOM 646 C C . THR A 1 79 ? -9.721 5.053 0.940 1.00 95.69 79 THR A C 1
ATOM 648 O O . THR A 1 79 ? -10.772 4.457 1.175 1.00 95.69 79 THR A O 1
ATOM 651 N N . GLU A 1 80 ? -9.100 5.822 1.825 1.00 93.88 80 GLU A N 1
ATOM 652 C CA . GLU A 1 80 ? -9.651 6.204 3.117 1.00 93.88 80 GLU A CA 1
ATOM 653 C C . GLU A 1 80 ? -10.671 7.332 2.928 1.00 93.88 80 GLU A C 1
ATOM 655 O O . GLU A 1 80 ? -10.377 8.360 2.313 1.00 93.88 80 GLU A O 1
ATOM 660 N N . THR A 1 81 ? -11.895 7.116 3.407 1.00 90.00 81 THR A N 1
ATOM 661 C CA . THR A 1 81 ? -13.027 8.021 3.147 1.00 90.00 81 THR A CA 1
ATOM 662 C C . THR A 1 81 ? -13.157 9.143 4.174 1.00 90.00 81 THR A C 1
ATOM 664 O O . THR A 1 81 ? -13.775 10.166 3.883 1.00 90.00 81 THR A O 1
ATOM 667 N N . GLU A 1 82 ? -12.578 8.973 5.363 1.00 86.81 82 GLU A N 1
ATOM 668 C CA . GLU A 1 82 ? -12.649 9.912 6.487 1.00 86.81 82 GLU A CA 1
ATOM 669 C C . GLU A 1 82 ? -11.490 9.705 7.478 1.00 86.81 82 GLU A C 1
ATOM 671 O O . GLU A 1 82 ? -10.798 8.693 7.423 1.00 86.81 82 GLU A O 1
ATOM 676 N N . ASP A 1 83 ? -11.275 10.653 8.398 1.00 81.88 83 ASP A N 1
ATOM 677 C CA . ASP A 1 83 ? -10.272 10.512 9.466 1.00 81.88 83 ASP A CA 1
ATOM 678 C C . ASP A 1 83 ? -10.751 9.483 10.507 1.00 81.88 83 ASP A C 1
ATOM 680 O O . ASP A 1 83 ? -11.728 9.721 11.215 1.00 81.88 83 ASP A O 1
ATOM 684 N N . CYS A 1 84 ? -10.063 8.342 10.599 1.00 84.75 84 CYS A N 1
ATOM 685 C CA . CYS A 1 84 ? -10.481 7.177 11.391 1.00 84.75 84 CYS A CA 1
ATOM 686 C C . CYS A 1 84 ? -9.511 6.820 12.536 1.00 84.75 84 CYS A C 1
ATOM 688 O O . CYS A 1 84 ? -9.261 5.651 12.829 1.00 84.75 84 CYS A O 1
ATOM 690 N N . LYS A 1 85 ? -8.929 7.823 13.205 1.00 84.88 85 LYS A N 1
ATOM 691 C CA . LYS A 1 85 ? -7.943 7.616 14.291 1.00 84.88 85 LYS A CA 1
ATOM 692 C C . LYS A 1 85 ? -8.419 6.719 15.435 1.00 84.88 85 LYS A C 1
ATOM 694 O O . LYS A 1 85 ? -7.612 5.957 15.951 1.00 84.88 85 LYS A O 1
ATOM 699 N N . GLU A 1 86 ? -9.687 6.812 15.826 1.00 87.81 86 GLU A N 1
ATOM 700 C CA . GLU A 1 86 ? -10.237 6.023 16.942 1.00 87.81 86 GLU A CA 1
ATOM 701 C C . GLU A 1 86 ? -10.396 4.534 16.585 1.00 87.81 86 GLU A C 1
ATOM 703 O O . GLU A 1 86 ? -10.311 3.676 17.457 1.00 87.81 86 GLU A O 1
ATOM 708 N N . ASP A 1 87 ? -10.550 4.226 15.295 1.00 93.38 87 ASP A N 1
ATOM 709 C CA . ASP A 1 87 ? -10.794 2.878 14.769 1.00 93.38 87 ASP A CA 1
ATOM 710 C C . ASP A 1 87 ? -9.558 2.309 14.049 1.00 93.38 87 ASP A C 1
ATOM 712 O O . ASP A 1 87 ? -9.661 1.435 13.183 1.00 93.38 87 ASP A O 1
ATOM 716 N N . THR A 1 88 ? -8.362 2.824 14.359 1.00 94.56 88 THR A N 1
ATOM 717 C CA . THR A 1 88 ? -7.123 2.381 13.712 1.00 94.56 88 THR A CA 1
ATOM 718 C C . THR A 1 88 ? -5.948 2.236 14.663 1.00 94.56 88 THR A C 1
ATOM 720 O O . THR A 1 88 ? -5.819 2.920 15.675 1.00 94.56 88 THR A O 1
ATOM 723 N N . VAL A 1 89 ? -5.036 1.335 14.299 1.00 96.06 89 VAL A N 1
ATOM 724 C CA . VAL A 1 89 ? -3.756 1.141 14.985 1.00 96.06 89 VAL A CA 1
ATOM 725 C C . VAL A 1 89 ? -2.632 1.284 13.973 1.00 96.06 89 VAL A C 1
ATOM 727 O O . VAL A 1 89 ? -2.630 0.625 12.935 1.00 96.06 89 VAL A O 1
ATOM 730 N N . VAL A 1 90 ? -1.644 2.126 14.284 1.00 95.94 90 VAL A N 1
ATOM 731 C CA . VAL A 1 90 ? -0.431 2.265 13.469 1.00 95.94 90 VAL A CA 1
ATOM 732 C C . VAL A 1 90 ? 0.719 1.509 14.126 1.00 95.94 90 VAL A C 1
ATOM 734 O O . VAL A 1 90 ? 1.089 1.770 15.272 1.00 95.94 90 VAL A O 1
ATOM 737 N N . LYS A 1 91 ? 1.296 0.567 13.381 1.00 96.12 91 LYS A N 1
ATOM 738 C CA . LYS A 1 91 ? 2.463 -0.229 13.771 1.00 96.12 91 LYS A CA 1
ATOM 739 C C . LYS A 1 91 ? 3.663 0.136 12.908 1.00 96.12 91 LYS A C 1
ATOM 741 O O . LYS A 1 91 ? 3.525 0.493 11.743 1.00 96.12 91 LYS A O 1
ATOM 746 N N . TYR A 1 92 ? 4.852 0.010 13.486 1.00 95.31 92 TYR A N 1
ATOM 747 C CA . TYR A 1 92 ? 6.099 0.463 12.880 1.00 95.31 92 TYR A CA 1
ATOM 748 C C . TYR A 1 92 ? 7.091 -0.688 12.744 1.00 95.31 92 TYR A C 1
ATOM 750 O O . TYR A 1 92 ? 7.450 -1.327 13.735 1.00 95.31 92 TYR A O 1
ATOM 758 N N . TYR A 1 93 ? 7.571 -0.921 11.524 1.00 93.88 93 TYR A N 1
ATOM 759 C CA . TYR A 1 93 ? 8.434 -2.049 11.184 1.00 93.88 93 TYR A CA 1
ATOM 760 C C . TYR A 1 93 ? 9.753 -1.563 10.571 1.00 93.88 93 TYR A C 1
ATOM 762 O O . TYR A 1 93 ? 9.732 -0.837 9.577 1.00 93.88 93 TYR A O 1
ATOM 770 N N . PRO A 1 94 ? 10.921 -1.945 11.119 1.00 92.19 94 PRO A N 1
ATOM 771 C CA . PRO A 1 94 ? 12.204 -1.606 10.514 1.00 92.19 94 PRO A CA 1
ATOM 772 C C . PRO A 1 94 ? 12.351 -2.247 9.131 1.00 92.19 94 PRO A C 1
ATOM 774 O O . PRO A 1 94 ? 12.220 -3.464 8.988 1.00 92.19 94 PRO A O 1
ATOM 777 N N . VAL A 1 95 ? 12.690 -1.444 8.124 1.00 91.06 95 VAL A N 1
ATOM 778 C CA . VAL A 1 95 ? 13.003 -1.939 6.780 1.00 91.06 95 VAL A CA 1
ATOM 779 C C . VAL A 1 95 ? 14.486 -2.292 6.719 1.00 91.06 95 VAL A C 1
ATOM 781 O O . VAL A 1 95 ? 15.350 -1.564 7.217 1.00 91.06 95 VAL A O 1
ATOM 784 N N . ARG A 1 96 ? 14.808 -3.437 6.109 1.00 88.75 96 ARG A N 1
ATOM 785 C CA . ARG A 1 96 ? 16.203 -3.851 5.922 1.00 88.75 96 ARG A CA 1
ATOM 786 C C . ARG A 1 96 ? 16.916 -2.868 4.996 1.00 88.75 96 ARG A C 1
ATOM 788 O O . ARG A 1 96 ? 16.397 -2.533 3.940 1.00 88.75 96 ARG A O 1
ATOM 795 N N . LYS A 1 97 ? 18.151 -2.490 5.340 1.00 84.69 97 LYS A N 1
ATOM 796 C CA . LYS A 1 97 ? 18.969 -1.572 4.524 1.00 84.69 97 LYS A CA 1
ATOM 797 C C . LYS A 1 97 ? 19.156 -2.048 3.077 1.00 84.69 97 LYS A C 1
ATOM 799 O O . LYS A 1 97 ? 19.205 -1.221 2.189 1.00 84.69 97 LYS A O 1
ATOM 804 N N . ALA A 1 98 ? 19.237 -3.361 2.853 1.00 85.25 98 ALA A N 1
ATOM 805 C CA . ALA A 1 98 ? 19.378 -3.935 1.511 1.00 85.25 98 ALA A CA 1
ATOM 806 C C . ALA A 1 98 ? 18.147 -3.718 0.612 1.00 85.25 98 ALA A C 1
ATOM 808 O O . ALA A 1 98 ? 18.279 -3.800 -0.596 1.00 85.25 98 ALA A O 1
ATOM 809 N N . VAL A 1 99 ? 16.981 -3.460 1.211 1.00 84.25 99 VAL A N 1
ATOM 810 C CA . VAL A 1 99 ? 15.697 -3.274 0.519 1.00 84.25 99 VAL A CA 1
ATOM 811 C C . VAL A 1 99 ? 15.313 -1.793 0.459 1.00 84.25 99 VAL A C 1
ATOM 813 O O . VAL A 1 99 ? 14.560 -1.392 -0.421 1.00 84.25 99 VAL A O 1
ATOM 816 N N . CYS A 1 100 ? 15.800 -0.965 1.396 1.00 84.31 100 CYS A N 1
ATOM 817 C CA . CYS A 1 100 ? 15.473 0.457 1.386 1.00 84.31 100 CYS A CA 1
ATOM 818 C C . CYS A 1 100 ? 16.326 1.216 0.362 1.00 84.31 100 CYS A C 1
ATOM 820 O O . CYS A 1 100 ? 17.547 1.256 0.491 1.00 84.31 100 CYS A O 1
ATOM 822 N N . ALA A 1 101 ? 15.680 1.918 -0.568 1.00 79.88 101 ALA A N 1
ATOM 823 C CA . ALA A 1 101 ? 16.349 2.817 -1.514 1.00 79.88 101 ALA A CA 1
ATOM 824 C C . ALA A 1 101 ? 16.904 4.104 -0.858 1.00 79.88 101 ALA A C 1
ATOM 826 O O . ALA A 1 101 ? 17.531 4.932 -1.515 1.00 79.88 101 ALA A O 1
ATOM 827 N N . SER A 1 102 ? 16.706 4.292 0.453 1.00 74.62 102 SER A N 1
ATOM 828 C CA . SER A 1 102 ? 17.302 5.394 1.213 1.00 74.62 102 SER A CA 1
ATOM 829 C C . SER A 1 102 ? 18.624 4.986 1.860 1.00 74.62 102 SER A C 1
ATOM 831 O O . SER A 1 102 ? 18.771 3.897 2.412 1.00 74.62 102 SER A O 1
ATOM 833 N N . ALA A 1 103 ? 19.575 5.920 1.900 1.00 70.19 103 ALA A N 1
ATOM 834 C CA . ALA A 1 103 ? 20.828 5.742 2.633 1.00 70.19 103 ALA A CA 1
ATOM 835 C C . ALA A 1 103 ? 20.629 5.647 4.163 1.00 70.19 103 ALA A C 1
ATOM 837 O O . ALA A 1 103 ? 21.505 5.132 4.865 1.00 70.19 103 ALA A O 1
ATOM 838 N N . LYS A 1 104 ? 19.496 6.148 4.681 1.00 76.00 104 LYS A N 1
ATOM 839 C CA . LYS A 1 104 ? 19.142 6.152 6.109 1.00 76.00 104 LYS A CA 1
ATOM 840 C C . LYS A 1 104 ? 18.345 4.904 6.489 1.00 76.00 104 LYS A C 1
ATOM 842 O O . LYS A 1 104 ? 17.793 4.216 5.637 1.00 76.00 104 LYS A O 1
ATOM 847 N N . ARG A 1 105 ? 18.243 4.616 7.791 1.00 79.69 105 ARG A N 1
ATOM 848 C CA . ARG A 1 105 ? 17.330 3.572 8.274 1.00 79.69 105 ARG A CA 1
ATOM 849 C C . ARG A 1 105 ? 15.883 4.007 8.051 1.00 79.69 105 ARG A C 1
ATOM 851 O O . ARG A 1 105 ? 15.478 5.072 8.515 1.00 79.69 105 ARG A O 1
ATOM 858 N N . CYS A 1 106 ? 15.120 3.152 7.385 1.00 86.50 106 CYS A N 1
ATOM 859 C CA . CYS A 1 106 ? 13.715 3.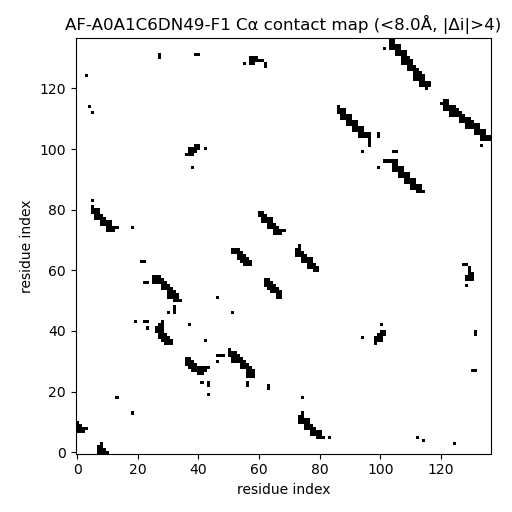380 7.070 1.00 86.50 106 CYS A CA 1
ATOM 860 C C . CYS A 1 106 ? 12.831 2.551 8.000 1.00 86.50 106 CYS A C 1
ATOM 862 O O . CYS A 1 106 ? 13.158 1.407 8.335 1.00 86.50 106 CYS A O 1
ATOM 864 N N . VAL A 1 107 ? 11.704 3.119 8.406 1.00 92.75 107 VAL A N 1
ATOM 865 C CA . VAL A 1 107 ? 10.666 2.438 9.175 1.00 92.75 107 VAL A CA 1
ATOM 866 C C . VAL A 1 107 ? 9.371 2.514 8.382 1.00 92.75 107 VAL A C 1
ATOM 868 O O . VAL A 1 107 ? 8.915 3.602 8.045 1.00 92.75 107 VAL A O 1
ATOM 871 N N . LEU A 1 108 ? 8.793 1.356 8.078 1.00 94.81 108 LEU A N 1
ATOM 872 C CA . LEU A 1 108 ? 7.489 1.249 7.444 1.00 94.81 108 LEU A CA 1
ATOM 873 C C . LEU A 1 108 ? 6.405 1.412 8.509 1.00 94.81 108 LEU A C 1
ATOM 875 O O . LEU A 1 108 ? 6.357 0.632 9.464 1.00 94.81 108 LEU A O 1
ATOM 879 N N . ALA A 1 109 ? 5.537 2.400 8.332 1.00 96.00 109 ALA A N 1
ATOM 880 C CA . ALA A 1 109 ? 4.302 2.527 9.086 1.00 96.00 109 ALA A CA 1
ATOM 881 C C . ALA A 1 109 ? 3.202 1.720 8.383 1.00 96.00 109 ALA A C 1
ATOM 883 O O . ALA A 1 109 ? 2.965 1.879 7.183 1.00 96.00 109 ALA A O 1
ATOM 884 N N . VAL A 1 110 ? 2.531 0.856 9.134 1.00 96.81 110 VAL A N 1
ATOM 885 C CA . VAL A 1 110 ? 1.426 0.007 8.681 1.00 96.81 110 VAL A CA 1
ATOM 886 C C . VAL A 1 110 ? 0.207 0.349 9.519 1.00 96.81 110 VAL A C 1
ATOM 888 O O . VAL A 1 110 ? 0.290 0.365 10.746 1.00 96.81 110 VAL A O 1
ATOM 891 N N . LYS A 1 111 ? -0.915 0.623 8.860 1.00 96.69 111 LYS A N 1
ATOM 892 C CA . LYS A 1 111 ? -2.177 0.987 9.501 1.00 96.69 111 LYS A CA 1
ATOM 893 C C . LYS A 1 111 ? -3.147 -0.185 9.415 1.00 96.69 111 LYS A C 1
ATOM 895 O O . LYS A 1 111 ? -3.416 -0.707 8.331 1.00 96.69 111 LYS A O 1
ATOM 900 N N . GLU A 1 112 ? -3.628 -0.604 10.575 1.00 97.12 112 GLU A N 1
ATOM 901 C CA . GLU A 1 112 ? -4.663 -1.614 10.763 1.00 97.12 112 GLU A CA 1
ATOM 902 C C . GLU A 1 112 ? -5.988 -0.913 11.063 1.00 97.12 112 GLU A C 1
ATOM 904 O O . GLU A 1 112 ? -6.020 0.018 11.866 1.00 97.12 112 GLU A O 1
ATOM 909 N N . TYR A 1 113 ? -7.056 -1.360 10.407 1.00 96.00 113 TYR A N 1
ATOM 910 C CA . TYR A 1 113 ? -8.411 -0.830 10.543 1.00 96.00 113 TYR A CA 1
ATOM 911 C C . TYR A 1 113 ? -9.237 -1.805 11.357 1.00 96.00 113 TYR A C 1
ATOM 913 O O . TYR A 1 113 ? -9.214 -3.010 11.079 1.00 96.00 113 TYR A O 1
ATOM 921 N N . LEU A 1 114 ? -9.931 -1.272 12.354 1.00 95.62 114 LEU A N 1
ATOM 922 C CA . LEU A 1 114 ? -10.698 -2.029 13.322 1.00 95.62 114 LEU A CA 1
ATOM 923 C C . LEU A 1 114 ? -12.194 -1.872 13.060 1.00 95.62 114 LEU A C 1
ATOM 925 O O . LEU A 1 114 ? -12.676 -0.784 12.753 1.00 95.62 114 LEU A O 1
ATOM 929 N N . GLU A 1 115 ? -12.919 -2.970 13.211 1.00 94.50 115 GLU A N 1
ATOM 930 C CA . GLU A 1 115 ? -14.376 -2.977 13.336 1.00 94.50 115 GLU A CA 1
ATOM 931 C C . GLU A 1 115 ? -14.757 -3.893 14.500 1.00 94.50 115 GLU A C 1
ATOM 933 O O . GLU A 1 115 ? -13.949 -4.714 14.941 1.00 94.50 115 GLU A O 1
ATOM 938 N N . ASP A 1 116 ? -15.977 -3.744 15.002 1.00 94.19 116 ASP A N 1
ATOM 939 C CA . ASP A 1 116 ? -16.511 -4.626 16.033 1.00 94.19 116 ASP A CA 1
ATOM 940 C C . ASP A 1 116 ? -16.968 -5.952 15.408 1.00 94.19 116 ASP A C 1
ATOM 942 O O . ASP A 1 116 ? -17.643 -5.966 14.374 1.00 94.19 116 ASP A O 1
ATOM 946 N N . ASP A 1 117 ? -16.620 -7.071 16.040 1.00 93.62 117 ASP A N 1
ATOM 947 C CA . ASP A 1 117 ? -17.237 -8.363 15.747 1.00 93.62 117 ASP A CA 1
ATOM 948 C C . ASP A 1 117 ? -18.640 -8.492 16.379 1.00 93.62 117 ASP A C 1
ATOM 950 O O . ASP A 1 117 ? -19.189 -7.547 16.951 1.00 93.62 117 ASP A O 1
ATOM 954 N N . GLU A 1 118 ? -19.256 -9.673 16.265 1.00 94.31 118 GLU A N 1
ATOM 955 C CA . GLU A 1 118 ? -20.611 -9.929 16.780 1.00 94.31 118 GLU A CA 1
ATOM 956 C C . GLU A 1 118 ? -20.742 -9.736 18.304 1.00 94.31 118 GLU A C 1
ATOM 958 O O . GLU A 1 118 ? -21.833 -9.424 18.785 1.00 94.31 118 GLU A O 1
ATOM 963 N N . ASP A 1 119 ? -19.643 -9.876 19.052 1.00 95.44 119 ASP A N 1
ATOM 964 C CA . ASP A 1 119 ? -19.596 -9.727 20.509 1.00 95.44 119 ASP A CA 1
ATOM 965 C C . ASP A 1 119 ? -19.182 -8.305 20.943 1.00 95.44 119 ASP A C 1
ATOM 967 O O . ASP A 1 119 ? -19.066 -8.027 22.142 1.00 95.44 119 ASP A O 1
ATOM 971 N N . GLY A 1 120 ? -18.962 -7.391 19.989 1.00 91.25 120 GLY A N 1
ATOM 972 C CA . GLY A 1 120 ? -18.496 -6.029 20.250 1.00 91.25 120 GLY A CA 1
ATOM 973 C C . GLY A 1 120 ? -17.000 -5.935 20.563 1.00 91.25 120 GLY A C 1
ATOM 974 O O . GLY A 1 120 ? -16.572 -4.985 21.221 1.00 91.25 120 GLY A O 1
ATOM 975 N N . GLN A 1 121 ? -16.204 -6.934 20.170 1.00 94.50 121 GLN A N 1
ATOM 976 C CA . GLN A 1 121 ? -14.751 -6.905 20.319 1.00 94.50 121 GLN A CA 1
ATOM 977 C C . GLN A 1 121 ? -14.097 -6.357 19.051 1.00 94.50 121 GLN A C 1
ATOM 979 O O . GLN A 1 121 ? -14.474 -6.711 17.937 1.00 94.50 121 GLN A O 1
ATOM 984 N N . ALA A 1 122 ? -13.068 -5.525 19.223 1.00 93.62 122 ALA A N 1
ATOM 985 C CA . ALA A 1 122 ? -12.340 -4.955 18.097 1.00 93.62 122 ALA A CA 1
ATOM 986 C C . ALA A 1 122 ? -11.532 -6.031 17.348 1.00 93.62 122 ALA A C 1
ATOM 988 O O . ALA A 1 122 ? -10.655 -6.684 17.925 1.00 93.62 122 ALA A O 1
ATOM 989 N N . VAL A 1 123 ? -11.772 -6.155 16.043 1.00 95.44 123 VAL A N 1
ATOM 990 C CA . VAL A 1 123 ? -11.054 -7.051 15.130 1.00 95.44 123 VAL A CA 1
ATOM 991 C C . VAL A 1 123 ? -10.430 -6.276 13.974 1.00 95.44 123 VAL A C 1
ATOM 993 O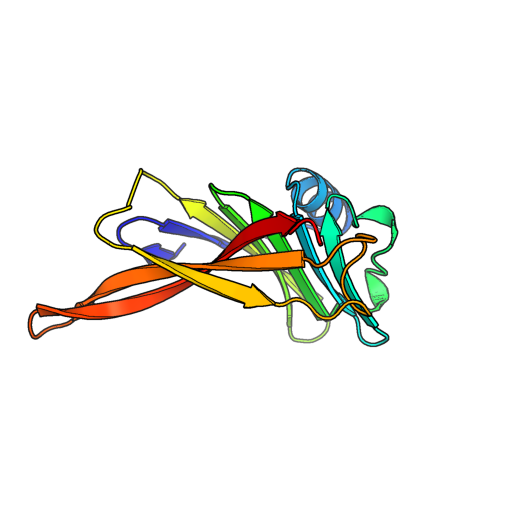 O . VAL A 1 123 ? -10.997 -5.312 13.468 1.00 95.44 123 VAL A O 1
ATOM 996 N N . VAL A 1 124 ? -9.247 -6.706 13.522 1.00 96.06 124 VAL A N 1
ATOM 997 C CA . VAL A 1 124 ? -8.597 -6.116 12.342 1.00 96.06 124 VAL A CA 1
ATOM 998 C C . VAL A 1 124 ? -9.293 -6.618 11.081 1.00 96.06 124 VAL A C 1
ATOM 1000 O O . VAL A 1 124 ? -9.202 -7.799 10.748 1.00 96.06 124 VAL A O 1
ATOM 1003 N N . VAL A 1 125 ? -9.946 -5.715 10.353 1.00 95.25 125 VAL A N 1
ATOM 1004 C CA . VAL A 1 125 ? -10.647 -6.034 9.097 1.00 95.25 125 VAL A CA 1
ATOM 1005 C C . VAL A 1 125 ? -9.822 -5.724 7.854 1.00 95.25 125 VAL A C 1
ATOM 1007 O O . VAL A 1 125 ? -10.066 -6.292 6.786 1.00 95.25 125 VAL A O 1
ATOM 1010 N N . TYR A 1 126 ? -8.840 -4.829 7.978 1.00 95.69 126 TYR A N 1
ATOM 1011 C CA . TYR A 1 126 ? -7.965 -4.451 6.876 1.00 95.69 126 TYR A CA 1
ATOM 1012 C C . TYR A 1 126 ? -6.604 -3.958 7.368 1.00 95.69 126 TYR A C 1
ATOM 1014 O O . TYR A 1 126 ? -6.490 -3.358 8.437 1.00 95.69 126 TYR A O 1
ATOM 1022 N N . THR A 1 127 ? -5.567 -4.166 6.559 1.00 96.12 127 THR A N 1
ATOM 1023 C CA . THR A 1 127 ? -4.202 -3.712 6.839 1.00 96.12 127 THR A CA 1
ATOM 1024 C C . THR A 1 127 ? -3.587 -3.159 5.563 1.00 96.12 127 THR A C 1
ATOM 1026 O O . THR A 1 127 ? -3.603 -3.837 4.535 1.00 96.12 127 THR A O 1
ATOM 1029 N N . ARG A 1 128 ? -2.999 -1.960 5.633 1.00 96.31 128 ARG A N 1
ATOM 1030 C 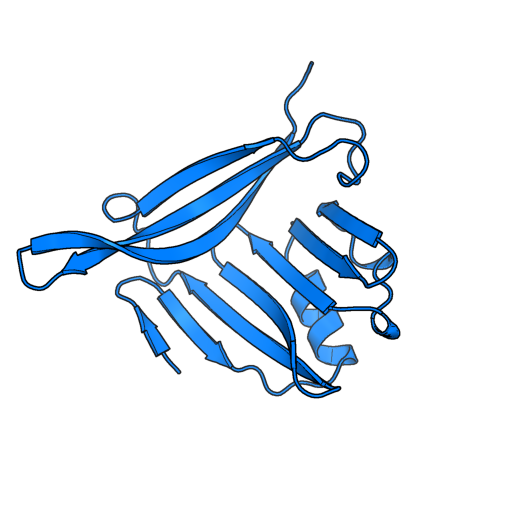CA . ARG A 1 128 ? -2.213 -1.393 4.528 1.00 96.31 128 ARG A CA 1
ATOM 1031 C C . ARG A 1 128 ? -0.947 -0.684 4.994 1.00 96.31 128 ARG A C 1
ATOM 1033 O O . ARG A 1 128 ? -0.914 -0.159 6.111 1.00 96.31 128 ARG A O 1
ATOM 1040 N N . PRO A 1 129 ? 0.079 -0.598 4.134 1.00 96.69 129 PRO A N 1
ATOM 1041 C CA . PRO A 1 129 ? 1.112 0.417 4.264 1.00 96.69 129 PRO A CA 1
ATOM 1042 C C . PRO A 1 129 ? 0.494 1.821 4.356 1.00 96.69 129 PRO A C 1
ATOM 1044 O O . PRO A 1 129 ? -0.481 2.138 3.672 1.00 96.69 129 PRO A O 1
ATOM 1047 N N . PHE A 1 130 ? 1.055 2.646 5.234 1.00 93.75 130 PHE A N 1
ATOM 1048 C CA . PHE A 1 130 ? 0.549 3.982 5.561 1.00 93.75 130 PHE A CA 1
ATOM 1049 C C . PHE A 1 130 ? 1.587 5.077 5.321 1.00 93.75 130 PHE A C 1
ATOM 1051 O O . PHE A 1 130 ? 1.246 6.183 4.919 1.00 93.75 130 PHE A O 1
ATOM 1058 N N . GLY A 1 131 ? 2.864 4.774 5.539 1.00 94.38 131 GLY A N 1
ATOM 1059 C CA . GLY A 1 131 ? 3.936 5.733 5.316 1.00 94.38 131 GLY A CA 1
ATOM 1060 C C . GLY A 1 131 ? 5.311 5.114 5.489 1.00 94.38 131 GLY A C 1
ATOM 1061 O O . GLY A 1 131 ? 5.448 3.987 5.971 1.00 94.38 131 GLY A O 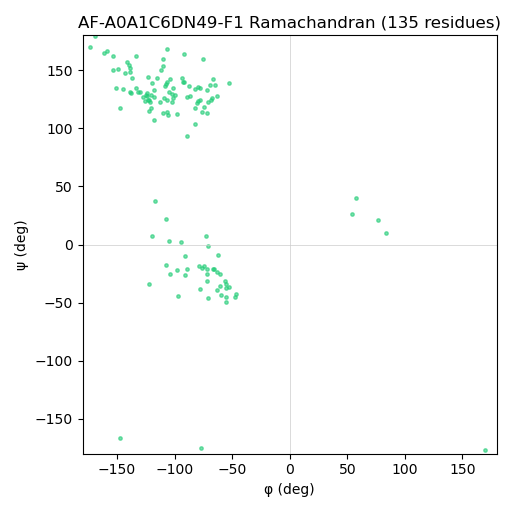1
ATOM 1062 N N . LEU A 1 132 ? 6.334 5.864 5.097 1.00 92.25 132 LEU A N 1
ATOM 1063 C CA . LEU A 1 132 ? 7.729 5.499 5.292 1.00 92.25 132 LEU A CA 1
ATOM 1064 C C . LEU A 1 132 ? 8.438 6.636 6.028 1.00 92.25 132 LEU A C 1
ATOM 1066 O O . LEU A 1 132 ? 8.442 7.775 5.572 1.00 92.25 132 LEU A O 1
ATOM 1070 N N . GLU A 1 133 ? 9.042 6.331 7.174 1.00 87.75 133 GLU A N 1
ATOM 1071 C CA . GLU A 1 133 ? 9.763 7.309 7.987 1.00 87.75 133 GLU A CA 1
ATOM 1072 C C . GLU A 1 133 ? 11.269 7.047 7.931 1.00 87.75 133 GLU A C 1
ATOM 1074 O O . GLU A 1 133 ? 11.744 5.953 8.255 1.00 87.75 133 GLU A O 1
ATOM 1079 N N . ALA A 1 134 ? 12.048 8.068 7.572 1.00 75.19 134 ALA A N 1
ATOM 1080 C CA . ALA A 1 134 ? 13.497 8.027 7.707 1.00 75.19 134 ALA A CA 1
ATOM 1081 C C . ALA A 1 134 ? 13.890 8.383 9.148 1.00 75.19 134 ALA A C 1
ATOM 1083 O O . ALA A 1 134 ? 13.672 9.509 9.597 1.00 75.19 134 ALA A O 1
ATOM 1084 N N . LYS A 1 135 ? 14.527 7.457 9.870 1.00 62.09 135 LYS A N 1
ATOM 1085 C CA . LYS A 1 135 ? 15.138 7.776 11.166 1.00 62.09 135 LYS A CA 1
ATOM 1086 C C . LYS A 1 135 ? 16.577 8.242 10.958 1.00 62.09 135 LYS A C 1
ATOM 1088 O O . LYS A 1 135 ? 17.363 7.573 10.286 1.00 62.09 135 LYS A O 1
ATOM 1093 N N . ALA A 1 136 ? 16.901 9.412 11.512 1.00 51.00 136 ALA A N 1
ATOM 1094 C CA . ALA A 1 136 ? 18.283 9.856 11.654 1.00 51.00 136 ALA A CA 1
ATOM 1095 C C . ALA A 1 136 ? 19.012 8.936 12.648 1.00 51.00 136 ALA A C 1
ATOM 1097 O O . ALA A 1 136 ? 18.397 8.466 13.608 1.00 51.00 136 ALA A O 1
ATOM 1098 N N . GLU A 1 137 ? 20.281 8.645 12.363 1.00 50.53 137 GLU A N 1
ATOM 1099 C CA . GLU A 1 137 ? 21.176 7.911 13.268 1.00 50.53 137 GLU A CA 1
ATOM 1100 C C . GLU A 1 137 ? 21.626 8.780 14.445 1.00 50.53 137 GLU A C 1
ATOM 1102 O O . GLU A 1 137 ? 21.817 10.002 14.238 1.00 50.53 137 GLU A O 1
#

Foldseek 3Di:
DDDDPFKDKDKDDDDPVVLLVVLQVAQWKWWDFPVAIATEGPCSVVDDPQRTAWMWREEQFWTWIWGDDPNDIIIMIMGGRDDDVVQKDKDKAWDDPRRYPDPATKIWIKMFGWDADPVGDTDGPDIDTYDIDGDDD

Mean predicted aligned error: 4.42 Å

Radius of gyration: 15.59 Å; Cα contacts (8 Å, |Δi|>4): 298; chains: 1; bounding box: 42×27×39 Å

Nearest PDB structures (foldseek):
  8s9v-assembly1_B  TM=6.539E-01  e=2.371E-06  Synechocystis sp. PCC 6803
  8s9x-assembly1_B  TM=6.254E-01  e=1.808E-06  Synechocystis sp. PCC 6803
  7m22-assembly1_D  TM=4.189E-01  e=7.339E-01  Human betaherpesvirus 5
  8fw5-assembly1_A  TM=3.616E-01  e=4.166E+00  Homo sapiens